Protein AF-A0A522BTX4-F1 (afdb_monomer_lite)

Foldseek 3Di:
DDDDDPPQADPDPVRVVVNVPDDDPVVVVVVVVDDDDDDDDDDPPQQQDPRNVVVCVVVVHDDDGVGTQVQVVVVVVVVDDPDPDRDDDDQDWDWDDDPVDIDIDPSVVVPDDPVNVVVVVVD

Radius of gyration: 19.74 Å; chains: 1; bounding box: 41×47×47 Å

Structure (mmCIF, N/CA/C/O backbone):
data_AF-A0A522BTX4-F1
#
_entry.id   AF-A0A522BTX4-F1
#
loop_
_atom_site.group_PDB
_atom_site.id
_atom_site.type_symbol
_atom_site.label_atom_id
_atom_site.label_alt_id
_atom_site.label_comp_id
_atom_site.label_asym_id
_atom_site.label_entity_id
_atom_site.label_seq_id
_atom_site.pdbx_PDB_ins_code
_atom_site.Cartn_x
_atom_site.Cartn_y
_atom_site.Cartn_z
_atom_site.occupancy
_atom_site.B_iso_or_equiv
_atom_site.auth_seq_id
_atom_site.auth_comp_id
_atom_site.auth_asym_id
_atom_site.auth_atom_id
_atom_site.pdbx_PDB_model_num
ATOM 1 N N . MET A 1 1 ? 9.004 -19.746 -5.142 1.00 65.62 1 MET A N 1
ATOM 2 C CA . MET A 1 1 ? 9.554 -18.541 -4.482 1.00 65.62 1 MET A CA 1
ATOM 3 C C . MET A 1 1 ? 9.086 -17.334 -5.279 1.00 65.62 1 MET A C 1
ATOM 5 O O . MET A 1 1 ? 9.338 -17.309 -6.475 1.00 65.62 1 MET A O 1
ATOM 9 N N . HIS A 1 2 ? 8.380 -16.392 -4.650 1.00 77.88 2 HIS A N 1
ATOM 10 C CA . HIS A 1 2 ? 7.959 -15.130 -5.269 1.00 77.88 2 HIS A CA 1
ATOM 11 C C . HIS A 1 2 ? 8.737 -13.991 -4.597 1.00 77.88 2 HIS A C 1
ATOM 13 O O . HIS A 1 2 ? 8.751 -13.923 -3.371 1.00 77.88 2 HIS A O 1
ATOM 19 N N . LEU A 1 3 ? 9.415 -13.146 -5.380 1.00 85.19 3 LEU A N 1
ATOM 20 C CA . LEU A 1 3 ? 10.041 -11.915 -4.892 1.00 85.19 3 LEU A CA 1
ATOM 21 C C . LEU A 1 3 ? 9.144 -10.746 -5.277 1.00 85.19 3 LEU A C 1
ATOM 23 O O . LEU A 1 3 ? 8.776 -10.606 -6.442 1.00 85.19 3 LEU A O 1
ATOM 27 N N . LEU A 1 4 ? 8.822 -9.911 -4.300 1.00 89.69 4 LEU A N 1
ATOM 28 C CA . LEU A 1 4 ? 7.989 -8.741 -4.484 1.00 89.69 4 LEU A CA 1
ATOM 29 C C . LEU A 1 4 ? 8.651 -7.564 -3.769 1.00 89.69 4 LEU A C 1
ATOM 31 O O . LEU A 1 4 ? 9.033 -7.687 -2.608 1.00 89.69 4 LEU A O 1
ATOM 35 N N . ILE A 1 5 ? 8.822 -6.451 -4.482 1.00 89.00 5 ILE A N 1
ATOM 36 C CA . ILE A 1 5 ? 9.461 -5.236 -3.966 1.00 89.00 5 ILE A CA 1
ATOM 37 C C . ILE A 1 5 ? 8.424 -4.107 -4.049 1.00 89.00 5 ILE A C 1
ATOM 39 O O . ILE A 1 5 ? 8.228 -3.539 -5.128 1.00 89.00 5 ILE A O 1
ATOM 43 N N . PRO A 1 6 ? 7.698 -3.814 -2.954 1.00 91.62 6 PRO A N 1
ATOM 44 C CA . PRO A 1 6 ? 6.741 -2.715 -2.920 1.00 91.62 6 PRO A CA 1
ATOM 45 C C . PRO A 1 6 ? 7.433 -1.376 -3.193 1.00 91.62 6 PRO A C 1
ATOM 47 O O . PRO A 1 6 ? 8.591 -1.188 -2.829 1.00 91.62 6 PRO A O 1
ATOM 50 N N . PHE A 1 7 ? 6.713 -0.442 -3.821 1.00 88.62 7 PHE A N 1
ATOM 51 C CA . PHE A 1 7 ? 7.161 0.946 -4.032 1.00 88.62 7 PHE A CA 1
ATOM 52 C C . PHE A 1 7 ? 8.495 1.099 -4.794 1.00 88.62 7 PHE A C 1
ATOM 54 O O . PHE A 1 7 ? 9.145 2.137 -4.718 1.00 88.62 7 PHE A O 1
ATOM 61 N N . ALA A 1 8 ? 8.897 0.085 -5.568 1.00 88.31 8 ALA A N 1
ATOM 62 C CA . ALA A 1 8 ? 10.165 0.070 -6.303 1.00 88.31 8 ALA A CA 1
ATOM 63 C C . ALA A 1 8 ? 10.164 0.903 -7.598 1.00 88.31 8 ALA A C 1
ATOM 65 O O . ALA A 1 8 ? 11.172 0.957 -8.297 1.00 88.31 8 ALA A O 1
ATOM 66 N N . SER A 1 9 ? 9.042 1.525 -7.955 1.00 83.19 9 SER A N 1
ATOM 67 C CA . SER A 1 9 ? 8.915 2.353 -9.152 1.00 83.19 9 SER A CA 1
ATOM 68 C C . SER A 1 9 ? 8.264 3.680 -8.811 1.00 83.19 9 SER A C 1
ATOM 70 O O . SER A 1 9 ? 7.310 3.715 -8.037 1.00 83.19 9 SER A O 1
ATOM 72 N N . SER A 1 10 ? 8.723 4.752 -9.450 1.00 83.44 10 SER A N 1
ATOM 73 C CA . SER A 1 10 ? 8.103 6.070 -9.358 1.00 83.44 10 SER A CA 1
ATOM 74 C C . SER A 1 10 ? 7.755 6.582 -10.759 1.00 83.44 10 SER A C 1
ATOM 76 O O . SER A 1 10 ? 8.587 6.469 -11.667 1.00 83.44 10 SER A O 1
ATOM 78 N N . PRO A 1 11 ? 6.557 7.162 -10.958 1.00 82.75 11 PRO A N 1
ATOM 79 C CA . PRO A 1 11 ? 6.176 7.766 -12.230 1.00 82.75 11 PRO A CA 1
ATOM 80 C C . PRO A 1 11 ? 6.839 9.134 -12.471 1.00 82.75 11 PRO A C 1
ATOM 82 O O . PRO A 1 11 ? 6.683 9.694 -13.556 1.00 82.75 11 PRO A O 1
ATOM 85 N N . THR A 1 12 ? 7.580 9.691 -11.506 1.00 90.06 12 THR A N 1
ATOM 86 C CA . THR A 1 12 ? 8.244 10.996 -11.657 1.00 90.06 12 THR A CA 1
ATOM 87 C C . THR A 1 12 ? 9.555 10.887 -12.439 1.00 90.06 12 THR A C 1
ATOM 89 O O . THR A 1 12 ? 10.242 9.865 -12.383 1.00 90.06 12 THR A O 1
ATOM 92 N N . ASP A 1 13 ? 9.948 11.956 -13.141 1.00 93.62 13 ASP A N 1
ATOM 93 C CA . ASP A 1 13 ? 11.245 12.015 -13.837 1.00 93.62 13 ASP A CA 1
ATOM 94 C C . ASP A 1 13 ? 12.420 11.821 -12.877 1.00 93.62 13 ASP A C 1
ATOM 96 O O . ASP A 1 13 ? 13.326 11.037 -13.157 1.00 93.62 13 ASP A O 1
ATOM 100 N N . ALA A 1 14 ? 12.372 12.474 -11.712 1.00 93.12 14 ALA A N 1
ATOM 101 C CA . ALA A 1 14 ? 13.379 12.312 -10.668 1.00 93.12 14 ALA A CA 1
ATOM 102 C C . ALA A 1 14 ? 13.482 10.852 -10.197 1.00 93.12 14 ALA A C 1
ATOM 104 O O . ALA A 1 14 ? 14.583 10.335 -10.024 1.00 93.12 14 ALA A O 1
ATOM 105 N N . GLY A 1 15 ? 12.345 10.165 -10.047 1.00 91.69 15 GLY A N 1
ATOM 106 C CA . GLY A 1 15 ? 12.302 8.756 -9.671 1.00 91.69 15 GLY A CA 1
ATOM 107 C C . GLY A 1 15 ? 12.879 7.829 -10.742 1.00 91.69 15 GLY A C 1
ATOM 108 O O . GLY A 1 15 ? 13.689 6.960 -10.426 1.00 91.69 15 GLY A O 1
ATOM 109 N N . ARG A 1 16 ? 12.529 8.043 -12.017 1.00 90.56 16 ARG A N 1
ATOM 110 C CA . ARG A 1 16 ? 13.116 7.298 -13.145 1.00 90.56 16 ARG A CA 1
ATOM 111 C C . ARG A 1 16 ? 14.620 7.517 -13.263 1.00 90.56 16 ARG A C 1
ATOM 113 O O . ARG A 1 16 ? 15.356 6.563 -13.500 1.00 90.56 16 ARG A O 1
ATOM 120 N N . HIS A 1 17 ? 15.073 8.756 -13.091 1.00 93.50 17 HIS A N 1
ATOM 121 C CA . HIS A 1 17 ? 16.494 9.080 -13.107 1.00 93.50 17 HIS A CA 1
ATOM 122 C C . HIS A 1 17 ? 17.230 8.384 -11.959 1.00 93.50 17 HIS A C 1
ATOM 124 O O . HIS A 1 17 ? 18.220 7.703 -12.206 1.00 93.50 17 HIS A O 1
ATOM 130 N N . ALA A 1 18 ? 16.705 8.479 -10.733 1.00 92.31 18 ALA A N 1
ATOM 131 C CA . ALA A 1 18 ? 17.277 7.810 -9.569 1.00 92.31 18 ALA A CA 1
ATOM 132 C C . ALA A 1 18 ? 17.384 6.291 -9.776 1.00 92.31 18 ALA A C 1
ATOM 134 O O . ALA A 1 18 ? 18.433 5.722 -9.492 1.00 92.31 18 ALA A O 1
ATOM 135 N N . LEU A 1 19 ? 16.352 5.648 -10.341 1.00 89.44 19 LEU A N 1
ATOM 136 C CA . LEU A 1 19 ? 16.379 4.219 -10.683 1.00 89.44 19 LEU A CA 1
ATOM 137 C C . LEU A 1 19 ? 17.514 3.860 -11.649 1.00 89.44 19 LEU A C 1
ATOM 139 O O . LEU A 1 19 ? 18.160 2.833 -11.466 1.00 89.44 19 LEU A O 1
ATOM 143 N N . GLY A 1 20 ? 17.777 4.705 -12.649 1.00 89.12 20 GLY A N 1
ATOM 144 C CA . GLY A 1 20 ? 18.859 4.494 -13.615 1.00 89.12 20 GLY A CA 1
ATOM 145 C C . GLY A 1 20 ? 20.271 4.620 -13.031 1.00 89.12 20 GLY A C 1
ATOM 146 O O . GLY A 1 20 ? 21.221 4.170 -13.664 1.00 89.12 20 GLY A O 1
ATOM 147 N N . LEU A 1 21 ? 20.415 5.214 -11.841 1.00 94.38 21 LEU A N 1
ATOM 148 C CA . LEU A 1 21 ? 21.697 5.370 -11.146 1.00 94.38 21 LEU A CA 1
ATOM 149 C C . LEU A 1 21 ? 21.988 4.247 -10.139 1.00 94.38 21 LEU A C 1
ATOM 151 O O . LEU A 1 21 ? 23.093 4.194 -9.599 1.00 94.38 21 LEU A O 1
ATOM 155 N N . LEU A 1 22 ? 21.019 3.373 -9.846 1.00 92.44 22 LEU A N 1
ATOM 156 C CA . LEU A 1 22 ? 21.198 2.298 -8.871 1.00 92.44 22 LEU A CA 1
ATOM 157 C C . LEU A 1 22 ? 22.077 1.176 -9.439 1.00 92.44 22 LEU A C 1
ATOM 159 O O . LEU A 1 22 ? 21.766 0.596 -10.480 1.00 92.44 22 LEU A O 1
ATOM 163 N N . ASP A 1 23 ? 23.129 0.805 -8.708 1.00 95.44 23 ASP A N 1
ATOM 164 C CA . ASP A 1 23 ? 23.932 -0.381 -9.016 1.00 95.44 23 ASP A CA 1
ATOM 165 C C . ASP A 1 23 ? 23.273 -1.639 -8.425 1.00 95.44 23 ASP A C 1
ATOM 167 O O . ASP A 1 23 ? 23.361 -1.914 -7.226 1.00 95.44 23 ASP A O 1
ATOM 171 N N . LEU A 1 24 ? 22.553 -2.389 -9.266 1.00 93.31 24 LEU A N 1
ATOM 172 C CA . LEU A 1 24 ? 21.780 -3.575 -8.871 1.00 93.31 24 LEU A CA 1
ATOM 173 C C . LEU A 1 24 ? 22.223 -4.829 -9.651 1.00 93.31 24 LEU A C 1
ATOM 175 O O . LEU A 1 24 ? 21.410 -5.441 -10.355 1.00 93.31 24 LEU A O 1
ATOM 179 N N . PRO A 1 25 ? 23.492 -5.266 -9.527 1.00 95.88 25 PRO A N 1
ATOM 180 C CA . PRO A 1 25 ? 24.070 -6.296 -10.393 1.00 95.88 25 PRO A CA 1
ATOM 181 C C . PRO A 1 25 ? 23.367 -7.651 -10.246 1.00 95.88 25 PRO A C 1
ATOM 183 O O . PRO A 1 25 ? 23.126 -8.346 -11.233 1.00 95.88 25 PRO A O 1
ATOM 186 N N . ASN A 1 26 ? 22.953 -8.004 -9.025 1.00 94.88 26 ASN A N 1
ATOM 187 C CA . ASN A 1 26 ? 22.219 -9.244 -8.759 1.00 94.88 26 ASN A CA 1
ATOM 188 C C . ASN A 1 26 ? 20.805 -9.221 -9.354 1.00 94.88 26 ASN A C 1
ATOM 190 O O . ASN A 1 26 ? 20.337 -10.237 -9.867 1.00 94.88 26 ASN A O 1
ATOM 194 N N . LEU A 1 27 ? 20.127 -8.067 -9.314 1.00 91.56 27 LEU A N 1
ATOM 195 C CA . LEU A 1 27 ? 18.799 -7.920 -9.907 1.00 91.56 27 LEU A CA 1
ATOM 196 C C . LEU A 1 27 ? 18.888 -7.968 -11.434 1.00 91.56 27 LEU A C 1
ATOM 198 O O . LEU A 1 27 ? 18.102 -8.673 -12.057 1.00 91.56 27 LEU A O 1
ATOM 202 N N . ALA A 1 28 ? 19.872 -7.292 -12.032 1.00 92.94 28 ALA A N 1
ATOM 203 C CA . ALA A 1 28 ? 20.114 -7.339 -13.472 1.00 92.94 28 ALA A CA 1
ATOM 204 C C . ALA A 1 28 ? 20.409 -8.771 -13.955 1.00 92.94 28 ALA A C 1
ATOM 206 O O . ALA A 1 28 ? 19.790 -9.240 -14.911 1.00 92.94 28 ALA A O 1
ATOM 207 N N . ALA A 1 29 ? 21.289 -9.496 -13.255 1.00 95.88 29 ALA A N 1
ATOM 208 C CA . ALA A 1 29 ? 21.605 -10.890 -13.568 1.00 95.88 29 ALA A CA 1
ATOM 209 C C . ALA A 1 29 ? 20.385 -11.816 -13.440 1.00 95.88 29 ALA A C 1
ATOM 211 O O . ALA A 1 29 ? 20.213 -12.731 -14.249 1.00 95.88 29 ALA A O 1
ATOM 212 N N . LEU A 1 30 ? 19.525 -11.580 -12.444 1.00 93.19 30 LEU A N 1
ATOM 213 C CA . LEU A 1 30 ? 18.276 -12.318 -12.283 1.00 93.19 30 LEU A CA 1
ATOM 214 C C . LEU A 1 30 ? 17.294 -12.005 -13.420 1.00 93.19 30 LEU A C 1
ATOM 216 O O . LEU A 1 30 ? 16.805 -12.931 -14.062 1.00 93.19 30 LEU A O 1
ATOM 220 N N . LEU A 1 31 ? 17.034 -10.725 -13.699 1.00 91.25 31 LEU A N 1
ATOM 221 C CA . LEU A 1 31 ? 16.092 -10.289 -14.735 1.00 91.25 31 LEU A CA 1
ATOM 222 C C . LEU A 1 31 ? 16.498 -10.775 -16.131 1.00 91.25 31 LEU A C 1
ATOM 224 O O . LEU A 1 31 ? 15.628 -11.166 -16.900 1.00 91.25 31 LEU A O 1
ATOM 228 N N . ALA A 1 32 ? 17.799 -10.856 -16.431 1.00 95.81 32 ALA A N 1
ATOM 229 C CA . ALA A 1 32 ? 18.305 -11.409 -17.691 1.00 95.81 32 ALA A CA 1
ATOM 230 C C . ALA A 1 32 ? 17.935 -12.891 -17.921 1.00 95.81 32 ALA A C 1
ATOM 232 O O . ALA A 1 32 ? 18.029 -13.386 -19.043 1.00 95.81 32 ALA A O 1
ATOM 233 N N . ARG A 1 33 ? 17.530 -13.614 -16.868 1.00 95.88 33 ARG A N 1
ATOM 234 C CA . ARG A 1 33 ? 17.137 -15.033 -16.917 1.00 95.88 33 ARG A CA 1
ATOM 235 C C . ARG A 1 33 ? 15.627 -15.243 -16.851 1.00 95.88 33 ARG A C 1
ATOM 237 O O . ARG A 1 33 ? 15.177 -16.380 -16.971 1.00 95.88 33 ARG A O 1
ATOM 244 N N . LEU A 1 34 ? 14.859 -14.188 -16.592 1.00 93.94 34 LEU A N 1
ATOM 245 C CA . LEU A 1 34 ? 13.415 -14.259 -16.422 1.00 93.94 34 LEU A CA 1
ATOM 246 C C . LEU A 1 34 ? 12.714 -13.765 -17.685 1.00 93.94 34 LEU A C 1
ATOM 248 O O . LEU A 1 34 ? 13.159 -12.832 -18.346 1.00 93.94 34 LEU A O 1
ATOM 252 N N . THR A 1 35 ? 11.580 -14.378 -18.002 1.00 93.88 35 THR A N 1
ATOM 253 C CA . THR A 1 35 ? 10.687 -13.902 -19.060 1.00 93.88 35 THR A CA 1
ATOM 254 C C . THR A 1 35 ? 9.467 -13.259 -18.406 1.00 93.88 35 THR A C 1
ATOM 256 O O . THR A 1 35 ? 8.845 -13.903 -17.555 1.00 93.88 35 THR A O 1
ATOM 259 N N . PRO A 1 36 ? 9.109 -12.011 -18.762 1.00 91.62 36 PRO A N 1
ATOM 260 C CA . PRO A 1 36 ? 7.860 -11.410 -18.315 1.00 91.62 36 PRO A CA 1
ATOM 261 C C . PRO A 1 36 ? 6.674 -12.292 -18.715 1.00 91.62 36 PRO A C 1
ATOM 263 O O . PRO A 1 36 ? 6.608 -12.765 -19.847 1.00 91.62 36 PRO A O 1
ATOM 266 N N . THR A 1 37 ? 5.750 -12.527 -17.787 1.00 91.31 37 THR A N 1
ATOM 267 C CA . THR A 1 37 ? 4.577 -13.381 -18.021 1.00 91.31 37 THR A CA 1
ATOM 268 C C . THR A 1 37 ? 3.302 -12.553 -18.006 1.00 91.31 37 THR A C 1
ATOM 270 O O . THR A 1 37 ? 2.753 -12.234 -19.054 1.00 91.31 37 THR A O 1
ATOM 273 N N . VAL A 1 38 ? 2.847 -12.170 -16.816 1.00 87.81 38 VAL A N 1
ATOM 274 C CA . VAL A 1 38 ? 1.641 -11.370 -16.611 1.00 87.81 38 VAL A CA 1
ATOM 275 C C . VAL A 1 38 ? 2.044 -9.972 -16.174 1.00 87.81 38 VAL A C 1
ATOM 277 O O . VAL A 1 38 ? 2.879 -9.807 -15.283 1.00 87.81 38 VAL A O 1
ATOM 280 N N . ARG A 1 39 ? 1.428 -8.964 -16.792 1.00 89.50 39 ARG A N 1
ATOM 281 C CA . ARG A 1 39 ? 1.519 -7.574 -16.352 1.00 89.50 39 ARG A CA 1
ATOM 282 C C . ARG A 1 39 ? 0.309 -7.246 -15.484 1.00 89.50 39 ARG A C 1
ATOM 284 O O . ARG A 1 39 ? -0.815 -7.580 -15.844 1.00 89.50 39 ARG A O 1
ATOM 291 N N . ASP A 1 40 ? 0.558 -6.611 -14.346 1.00 88.88 40 ASP A N 1
ATOM 292 C CA . ASP A 1 40 ? -0.483 -6.086 -13.464 1.00 88.88 40 ASP A CA 1
ATOM 293 C C . ASP A 1 40 ? -0.618 -4.581 -13.706 1.00 88.88 40 ASP A C 1
ATOM 295 O O . ASP A 1 40 ? 0.321 -3.825 -13.455 1.00 88.88 40 ASP A O 1
ATOM 299 N N . GLU A 1 41 ? -1.769 -4.160 -14.217 1.00 88.94 41 GLU A N 1
ATOM 300 C CA . GLU A 1 41 ? -2.109 -2.761 -14.468 1.00 88.94 41 GLU A CA 1
ATOM 301 C C . GLU A 1 41 ? -3.412 -2.433 -13.740 1.00 88.94 41 GLU A C 1
ATOM 303 O O . GLU A 1 41 ? -4.321 -3.260 -13.665 1.00 88.94 41 GLU A O 1
ATOM 308 N N . ALA A 1 42 ? -3.490 -1.229 -13.187 1.00 88.94 42 ALA A N 1
ATOM 309 C CA . ALA A 1 42 ? -4.702 -0.684 -12.600 1.00 88.94 42 ALA A CA 1
ATOM 310 C C . ALA A 1 42 ? -4.683 0.837 -12.728 1.00 88.94 42 ALA A C 1
ATOM 312 O O . ALA A 1 42 ? -3.637 1.431 -13.005 1.00 88.94 42 ALA A O 1
ATOM 313 N N . ASP A 1 43 ? -5.849 1.429 -12.513 1.00 89.00 43 ASP A N 1
ATOM 314 C CA . ASP A 1 43 ? -6.017 2.869 -12.416 1.00 89.00 43 ASP A CA 1
ATOM 315 C C . ASP A 1 43 ? -5.238 3.454 -11.221 1.00 89.00 43 ASP A C 1
ATOM 317 O O . ASP A 1 43 ? -4.989 2.761 -10.229 1.00 89.00 43 ASP A O 1
ATOM 321 N N . GLU A 1 44 ? -4.845 4.726 -11.314 1.00 84.38 44 GLU A N 1
ATOM 322 C CA . GLU A 1 44 ? -4.080 5.409 -10.263 1.00 84.38 44 GLU A CA 1
ATOM 323 C C . GLU A 1 44 ? -4.858 5.580 -8.951 1.00 84.38 44 GLU A C 1
ATOM 325 O O . GLU A 1 44 ? -4.244 5.691 -7.891 1.00 84.38 44 GLU A O 1
ATOM 330 N N . TYR A 1 45 ? -6.192 5.547 -9.010 1.00 90.12 45 TYR A N 1
ATOM 331 C CA . TYR A 1 45 ? -7.083 5.619 -7.854 1.00 90.12 45 TYR A CA 1
ATOM 332 C C . TYR A 1 45 ? -7.462 4.243 -7.294 1.00 90.12 45 TYR A C 1
ATOM 334 O O . TYR A 1 45 ? -8.286 4.167 -6.382 1.00 90.12 45 TYR A O 1
ATOM 342 N N . SER A 1 46 ? -6.870 3.159 -7.813 1.00 93.25 46 SER A N 1
ATOM 343 C CA . SER A 1 46 ? -7.056 1.815 -7.261 1.00 93.25 46 SER A CA 1
ATOM 344 C C . SER A 1 46 ? -6.633 1.784 -5.791 1.00 93.25 46 SER A C 1
ATOM 346 O O . SER A 1 46 ? -5.506 2.139 -5.440 1.00 93.25 46 SER A O 1
ATOM 348 N N . LEU A 1 47 ? -7.546 1.338 -4.933 1.00 94.06 47 LEU A N 1
ATOM 349 C CA . LEU A 1 47 ? -7.357 1.261 -3.487 1.00 94.06 47 LEU A CA 1
ATOM 350 C C . LEU A 1 47 ? -6.392 0.144 -3.077 1.00 94.06 47 LEU A C 1
ATOM 352 O O . LEU A 1 47 ? -5.731 0.250 -2.048 1.00 94.06 47 LEU A O 1
ATOM 356 N N . SER A 1 48 ? -6.300 -0.920 -3.872 1.00 94.00 48 SER A N 1
ATOM 357 C CA . SER A 1 48 ? -5.367 -2.023 -3.664 1.00 94.00 48 SER A CA 1
ATOM 358 C C . SER A 1 48 ? -4.116 -1.833 -4.524 1.00 94.00 48 SER A C 1
ATOM 360 O O . SER A 1 48 ? -4.169 -2.093 -5.730 1.00 94.00 48 SER A O 1
ATOM 362 N N . PRO A 1 49 ? -2.960 -1.442 -3.955 1.00 91.88 49 PRO A N 1
ATOM 363 C CA . PRO A 1 49 ? -1.731 -1.254 -4.714 1.00 91.88 49 PRO A CA 1
ATOM 364 C C . PRO A 1 49 ? -1.243 -2.557 -5.381 1.00 91.88 49 PRO A C 1
ATOM 366 O O . PRO A 1 49 ? -1.596 -3.660 -4.956 1.00 91.88 49 PRO A O 1
ATOM 369 N N . PRO A 1 50 ? -0.366 -2.475 -6.405 1.00 91.88 50 PRO A N 1
ATOM 370 C CA . PRO A 1 50 ? 0.061 -3.645 -7.181 1.00 91.88 50 PRO A CA 1
ATOM 371 C C . PRO A 1 50 ? 0.632 -4.791 -6.338 1.00 91.88 50 PRO A C 1
ATOM 373 O O . PRO A 1 50 ? 0.423 -5.964 -6.640 1.00 91.88 50 PRO A O 1
ATOM 376 N N . HIS A 1 51 ? 1.340 -4.462 -5.255 1.00 92.25 51 HIS A N 1
ATOM 377 C CA . HIS A 1 51 ? 1.921 -5.477 -4.389 1.00 92.25 51 HIS A CA 1
ATOM 378 C C . HIS A 1 51 ? 0.869 -6.252 -3.587 1.00 92.25 51 HIS A C 1
ATOM 380 O O . HIS A 1 51 ? 0.986 -7.468 -3.446 1.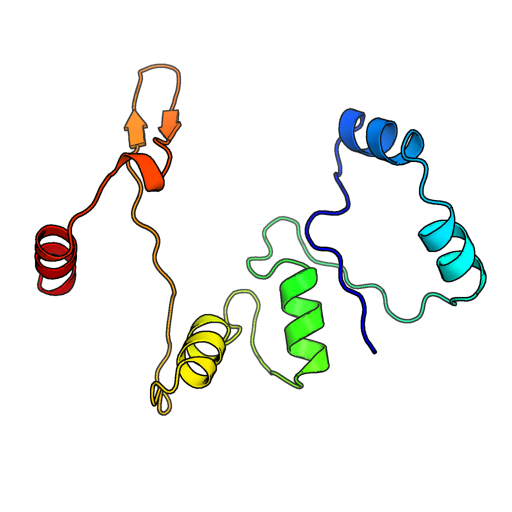00 92.25 51 HIS A O 1
ATOM 386 N N . GLU A 1 52 ? -0.182 -5.579 -3.125 1.00 93.81 52 GLU A N 1
ATOM 387 C CA . GLU A 1 52 ? -1.316 -6.213 -2.457 1.00 93.81 52 GLU A CA 1
ATOM 388 C C . GLU A 1 52 ? -2.086 -7.127 -3.415 1.00 93.81 52 GLU A C 1
ATOM 390 O O . GLU A 1 52 ? -2.352 -8.286 -3.096 1.00 93.81 52 GLU A O 1
ATOM 395 N N . ARG A 1 53 ? -2.361 -6.666 -4.642 1.00 93.81 53 ARG A N 1
ATOM 396 C CA . ARG A 1 53 ? -3.029 -7.497 -5.659 1.00 93.81 53 ARG A CA 1
ATOM 397 C C . ARG A 1 53 ? -2.212 -8.737 -6.018 1.00 93.81 53 ARG A C 1
ATOM 399 O O . ARG A 1 53 ? -2.769 -9.823 -6.171 1.00 93.81 53 ARG A O 1
ATOM 406 N N . ALA A 1 54 ? -0.892 -8.605 -6.143 1.00 92.81 54 ALA A N 1
ATOM 407 C CA . ALA A 1 54 ? -0.008 -9.738 -6.404 1.00 92.81 54 ALA A CA 1
ATOM 408 C C . ALA A 1 54 ? -0.018 -10.765 -5.257 1.00 92.81 54 ALA A C 1
ATOM 410 O O . ALA A 1 54 ? -0.085 -11.965 -5.529 1.00 92.81 54 ALA A O 1
ATOM 411 N N . ILE A 1 55 ? -0.015 -10.311 -3.997 1.00 93.12 55 ILE A N 1
ATOM 412 C CA . ILE A 1 55 ? -0.137 -11.188 -2.822 1.00 93.12 55 ILE A CA 1
ATOM 413 C C . ILE A 1 55 ? -1.496 -11.892 -2.815 1.00 93.12 55 ILE A C 1
ATOM 415 O O . ILE A 1 55 ? -1.539 -13.114 -2.698 1.00 93.12 55 ILE A O 1
ATOM 419 N N . ALA A 1 56 ? -2.591 -11.158 -3.021 1.00 94.19 56 ALA A N 1
ATOM 420 C CA . ALA A 1 56 ? -3.933 -11.731 -3.061 1.00 94.19 56 ALA A CA 1
ATOM 421 C C . ALA A 1 56 ? -4.060 -12.831 -4.126 1.00 94.19 56 ALA A C 1
ATOM 423 O O . ALA A 1 56 ? -4.550 -13.919 -3.829 1.00 94.19 56 ALA A O 1
ATOM 424 N N . ARG A 1 57 ? -3.534 -12.605 -5.340 1.00 92.19 57 ARG A N 1
ATOM 425 C CA . ARG A 1 57 ? -3.510 -13.633 -6.396 1.00 92.19 57 ARG A CA 1
ATOM 426 C C . ARG A 1 57 ? -2.677 -14.853 -5.998 1.00 92.19 57 ARG A C 1
ATOM 428 O O . ARG A 1 57 ? -3.110 -15.976 -6.234 1.00 92.19 57 ARG A O 1
ATOM 435 N N . ALA A 1 58 ? -1.506 -14.651 -5.391 1.00 92.06 58 ALA A N 1
ATOM 436 C CA . ALA A 1 58 ? -0.645 -15.749 -4.946 1.00 92.06 58 ALA A CA 1
ATOM 437 C C . ALA A 1 58 ? -1.284 -16.588 -3.823 1.00 92.06 58 ALA A C 1
ATOM 439 O O . ALA A 1 58 ? -1.032 -17.788 -3.739 1.00 92.06 58 ALA A O 1
ATOM 440 N N . LEU A 1 59 ? -2.120 -15.965 -2.989 1.00 92.44 59 LEU A N 1
ATOM 441 C CA . LEU A 1 59 ? -2.874 -16.616 -1.915 1.00 92.44 59 LEU A CA 1
ATOM 442 C C . LEU A 1 59 ? -4.239 -17.163 -2.365 1.00 92.44 59 LEU A C 1
ATOM 444 O O . LEU A 1 59 ? -4.939 -17.779 -1.566 1.00 92.44 59 LEU A O 1
ATOM 448 N N . GLY A 1 60 ? -4.620 -16.965 -3.631 1.00 93.75 60 GLY A N 1
ATOM 449 C CA . GLY A 1 60 ? -5.909 -17.412 -4.162 1.00 93.75 60 GLY A CA 1
ATOM 450 C C . GLY A 1 60 ? -7.107 -16.645 -3.599 1.00 93.75 60 GLY A C 1
ATOM 451 O O . GLY A 1 60 ? -8.219 -17.168 -3.594 1.00 93.75 60 GLY A O 1
ATOM 452 N N . TRP A 1 61 ? -6.896 -15.426 -3.102 1.00 93.69 61 TRP A N 1
ATOM 453 C CA . TRP A 1 61 ? -7.971 -14.593 -2.580 1.00 93.69 61 TRP A CA 1
ATOM 454 C C . TRP A 1 61 ? -8.822 -14.008 -3.697 1.00 93.69 61 TRP A C 1
ATOM 456 O O . TRP A 1 61 ? -8.332 -13.604 -4.753 1.00 93.69 61 TRP A O 1
ATOM 466 N N . SER A 1 62 ? -10.112 -13.907 -3.408 1.00 87.06 62 SER A N 1
ATOM 467 C CA . SER A 1 62 ? -11.095 -13.200 -4.214 1.00 87.06 62 SER A CA 1
ATOM 468 C C . SER A 1 62 ? -11.561 -11.955 -3.467 1.00 87.06 62 SER A C 1
ATOM 470 O O . SER A 1 62 ? -11.894 -12.034 -2.288 1.00 87.06 62 SER A O 1
ATOM 472 N N . GLY A 1 63 ? -11.621 -10.822 -4.156 1.00 87.31 63 GLY A N 1
ATOM 473 C CA . GLY A 1 63 ? -12.092 -9.556 -3.605 1.00 87.31 63 GLY A CA 1
ATOM 474 C C . GLY A 1 63 ? -12.007 -8.456 -4.655 1.00 87.31 63 GLY A C 1
ATOM 475 O O . GLY A 1 63 ? -11.222 -8.555 -5.600 1.00 87.31 63 GLY A O 1
ATOM 476 N N . GLY A 1 64 ? -12.853 -7.438 -4.513 1.00 89.94 64 GLY A N 1
ATOM 477 C CA . GLY A 1 64 ? -12.755 -6.218 -5.312 1.00 89.94 64 GLY A CA 1
ATOM 478 C C . GLY A 1 64 ? -11.591 -5.334 -4.862 1.00 89.94 64 GLY A C 1
ATOM 479 O O . GLY A 1 64 ? -10.966 -5.583 -3.830 1.00 89.94 64 GLY A O 1
ATOM 480 N N . ASP A 1 65 ? -11.328 -4.284 -5.634 1.00 93.50 65 ASP A N 1
ATOM 481 C CA . ASP A 1 65 ? -10.388 -3.227 -5.260 1.00 93.50 65 ASP A CA 1
ATOM 482 C C . ASP A 1 65 ? -10.753 -2.633 -3.888 1.00 93.50 65 ASP A C 1
ATOM 484 O O . ASP A 1 65 ? -11.911 -2.303 -3.640 1.00 93.50 65 ASP A O 1
ATOM 488 N N . GLY A 1 66 ? -9.786 -2.577 -2.971 1.00 91.88 66 GLY A N 1
ATOM 489 C CA . GLY A 1 66 ? -9.997 -2.139 -1.587 1.00 91.88 66 GLY A CA 1
ATOM 490 C C . GLY A 1 66 ? -10.725 -3.140 -0.679 1.00 91.88 66 GLY A C 1
ATOM 491 O O . GLY A 1 66 ? -10.911 -2.856 0.500 1.00 91.88 66 GLY A O 1
ATOM 492 N N . HIS A 1 67 ? -11.131 -4.312 -1.181 1.00 93.25 67 HIS A N 1
ATOM 493 C CA . HIS A 1 67 ? -11.896 -5.320 -0.427 1.00 93.25 67 HIS A CA 1
ATOM 494 C C . HIS A 1 67 ? -11.092 -6.606 -0.166 1.00 93.25 67 HIS A C 1
ATOM 496 O O . HIS A 1 67 ? -11.660 -7.686 0.005 1.00 93.25 67 HIS A O 1
ATOM 502 N N . LEU A 1 68 ? -9.761 -6.518 -0.179 1.00 94.12 68 LEU A N 1
ATOM 503 C CA . LEU A 1 68 ? -8.881 -7.650 0.104 1.00 94.12 68 LEU A CA 1
ATOM 504 C C . LEU A 1 68 ? -8.728 -7.845 1.625 1.00 94.12 68 LEU A C 1
ATOM 506 O O . LEU A 1 68 ? -8.559 -6.863 2.348 1.00 94.12 68 LEU A O 1
ATOM 510 N N . PRO A 1 69 ? -8.744 -9.091 2.138 1.00 93.94 69 PRO A N 1
ATOM 511 C CA . PRO A 1 69 ? -8.847 -9.376 3.572 1.00 93.94 69 PRO A CA 1
ATOM 512 C C . PRO A 1 69 ? -7.507 -9.258 4.324 1.00 93.94 69 PRO A C 1
ATOM 514 O O . PRO A 1 69 ? -7.209 -10.077 5.190 1.00 93.94 69 PRO A O 1
ATOM 517 N N . PHE A 1 70 ? -6.682 -8.252 4.016 1.00 93.88 70 PHE A N 1
ATOM 518 C CA . PHE A 1 70 ? -5.344 -8.108 4.605 1.00 93.88 70 PHE A CA 1
ATOM 519 C C . PH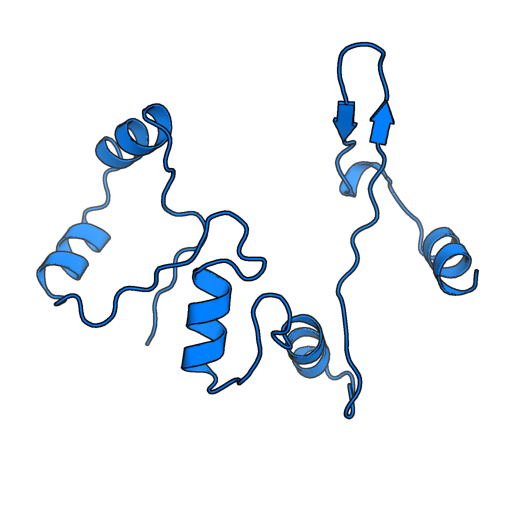E A 1 70 ? -5.372 -8.007 6.128 1.00 93.88 70 PHE A C 1
ATOM 521 O O . PHE A 1 70 ? -4.659 -8.754 6.789 1.00 93.88 70 PHE A O 1
ATOM 528 N N . ALA A 1 71 ? -6.229 -7.151 6.686 1.00 94.50 71 ALA A N 1
ATOM 529 C CA . ALA A 1 71 ? -6.303 -6.968 8.135 1.00 94.50 71 ALA A CA 1
ATOM 530 C C . ALA A 1 71 ? -6.748 -8.251 8.859 1.00 94.50 71 ALA A C 1
ATOM 532 O O . ALA A 1 71 ? -6.179 -8.610 9.886 1.00 94.50 71 ALA A O 1
ATOM 533 N N . ALA A 1 72 ? -7.725 -8.977 8.304 1.00 94.44 72 ALA A N 1
ATOM 534 C CA . ALA A 1 72 ? -8.151 -10.258 8.866 1.00 94.44 72 ALA A CA 1
ATOM 535 C C . ALA A 1 72 ? -7.018 -11.296 8.790 1.00 94.44 72 ALA A C 1
ATOM 537 O O . ALA A 1 72 ? -6.740 -11.993 9.761 1.00 94.44 72 ALA A O 1
ATOM 538 N N . TRP A 1 73 ? -6.318 -11.363 7.657 1.00 93.69 73 TRP A N 1
ATOM 539 C CA . TRP A 1 73 ? -5.199 -12.281 7.477 1.00 93.69 73 TRP A CA 1
ATOM 540 C C . TRP A 1 73 ? -4.023 -11.993 8.420 1.00 93.69 73 TRP A C 1
ATOM 542 O O . TRP A 1 73 ? -3.426 -12.929 8.950 1.00 93.69 73 TRP A O 1
ATOM 552 N N . GLU A 1 74 ? -3.691 -10.723 8.660 1.00 94.25 74 GLU A N 1
ATOM 553 C CA . GLU A 1 74 ? -2.667 -10.325 9.634 1.00 94.25 74 GLU A CA 1
ATOM 554 C C . GLU A 1 74 ? -3.052 -10.767 11.054 1.00 94.25 74 GLU A C 1
ATOM 556 O O . GLU A 1 74 ? -2.270 -11.454 11.711 1.00 94.25 74 GLU A O 1
ATOM 561 N N . LEU A 1 75 ? -4.287 -10.492 11.485 1.00 95.00 75 LEU A N 1
ATOM 562 C CA . LEU A 1 75 ? -4.795 -10.883 12.806 1.00 95.00 75 LEU A CA 1
ATOM 563 C C . LEU A 1 75 ? -4.826 -12.404 13.017 1.00 95.00 75 LEU A C 1
ATOM 565 O O . LEU A 1 75 ? -4.429 -12.895 14.075 1.00 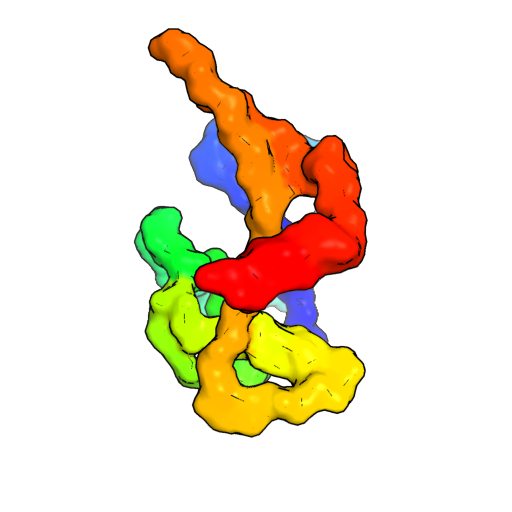95.00 75 LEU A O 1
ATOM 569 N N . GLN A 1 76 ? -5.223 -13.174 12.001 1.00 94.56 76 GLN A N 1
ATOM 570 C CA . GLN A 1 76 ? -5.190 -14.641 12.060 1.00 94.56 76 GLN A CA 1
ATOM 571 C C . GLN A 1 76 ? -3.773 -15.176 12.306 1.00 94.56 76 GLN A C 1
ATOM 573 O O . GLN A 1 76 ? -3.593 -16.167 13.015 1.00 94.56 76 GLN A O 1
ATOM 578 N N . ARG A 1 77 ? -2.745 -14.520 11.753 1.00 93.38 77 ARG A N 1
ATOM 579 C CA . ARG A 1 77 ? -1.336 -14.894 11.973 1.00 93.38 77 ARG A CA 1
ATOM 580 C C . ARG A 1 77 ? -0.846 -14.558 13.379 1.00 93.38 77 ARG A C 1
ATOM 582 O O . ARG A 1 77 ? 0.104 -15.185 13.841 1.00 93.38 77 ARG A O 1
ATOM 589 N N . GLU A 1 78 ? -1.498 -13.614 14.045 1.00 95.25 78 GLU A N 1
ATOM 590 C CA . GLU A 1 78 ? -1.284 -13.277 15.455 1.00 95.25 78 GLU A CA 1
ATOM 591 C C . GLU A 1 78 ? -2.100 -14.173 16.407 1.00 95.25 78 GLU A C 1
ATOM 593 O O . GLU A 1 78 ? -1.958 -14.078 17.624 1.00 95.25 78 GLU A O 1
ATOM 598 N N . GLY A 1 79 ? -2.910 -15.094 15.867 1.00 95.75 79 GLY A N 1
ATOM 599 C CA . GLY A 1 79 ? -3.707 -16.050 16.638 1.00 95.75 79 GLY A CA 1
ATOM 600 C C . GLY A 1 79 ? -5.092 -15.539 17.043 1.00 95.75 79 GLY A C 1
ATOM 601 O O . GLY A 1 79 ? -5.743 -16.164 17.879 1.00 95.75 79 GLY A O 1
ATOM 602 N N . VAL A 1 80 ? -5.551 -14.427 16.467 1.00 95.12 80 VAL A N 1
ATOM 603 C CA . VAL A 1 80 ? -6.900 -13.894 16.692 1.00 95.12 80 VAL A CA 1
ATOM 604 C C . VAL A 1 80 ? -7.896 -14.614 15.780 1.00 95.12 80 VAL A C 1
ATOM 606 O O . VAL A 1 80 ? -7.697 -14.684 14.566 1.00 95.12 80 VAL A O 1
ATOM 609 N N . ASP A 1 81 ? -8.988 -15.129 16.353 1.00 94.31 81 ASP A N 1
ATOM 610 C CA . ASP A 1 81 ? -10.108 -15.664 15.574 1.00 94.31 81 ASP A CA 1
ATOM 611 C C . ASP A 1 81 ? -10.929 -14.511 14.985 1.00 94.31 81 ASP A C 1
ATOM 613 O O . ASP A 1 81 ? -11.616 -13.775 15.695 1.00 94.31 81 ASP A O 1
ATOM 617 N N . THR A 1 82 ? -10.823 -14.334 13.671 1.00 94.00 82 THR A N 1
ATOM 618 C CA . THR A 1 82 ? -11.525 -13.277 12.939 1.00 94.00 82 THR A CA 1
ATOM 619 C C . THR A 1 82 ? -12.952 -13.653 12.557 1.00 94.00 82 THR A C 1
ATOM 621 O O . THR A 1 82 ? -13.691 -12.765 12.123 1.00 94.00 82 THR A O 1
ATOM 624 N N . ALA A 1 83 ? -13.322 -14.937 12.673 1.00 92.06 83 ALA A N 1
ATOM 625 C CA . ALA A 1 83 ? -14.547 -15.509 12.119 1.00 92.06 83 ALA A CA 1
ATOM 626 C C . ALA A 1 83 ? -14.803 -15.028 10.669 1.00 92.06 83 ALA A C 1
ATOM 628 O O . ALA A 1 83 ? -13.858 -14.849 9.895 1.00 92.06 83 ALA A O 1
ATOM 629 N N . ASP A 1 84 ? -16.070 -14.777 10.327 1.00 87.88 84 ASP A N 1
ATOM 630 C CA . ASP A 1 84 ? -16.516 -14.263 9.023 1.00 87.88 84 ASP A CA 1
ATOM 631 C C . ASP A 1 84 ? -16.686 -12.727 9.012 1.00 87.88 84 ASP A C 1
ATOM 633 O O . ASP A 1 84 ? -17.464 -12.177 8.228 1.00 87.88 84 ASP A O 1
ATOM 637 N N . LEU A 1 85 ? -16.008 -12.009 9.915 1.00 90.50 85 LEU A N 1
ATOM 638 C CA . LEU A 1 85 ? -16.131 -10.555 10.033 1.00 90.50 85 LEU A CA 1
ATOM 639 C C . LEU A 1 85 ? -15.184 -9.813 9.081 1.00 90.50 85 LEU A C 1
ATOM 641 O O . LEU A 1 85 ? -14.084 -10.268 8.768 1.00 90.50 85 LEU A O 1
ATOM 645 N N . ALA A 1 86 ? -15.599 -8.614 8.668 1.00 87.75 86 ALA A N 1
ATOM 646 C CA . ALA A 1 86 ? -14.724 -7.677 7.978 1.00 87.75 86 ALA A CA 1
ATOM 647 C C . ALA A 1 86 ? -13.831 -6.954 8.994 1.00 87.75 86 ALA A C 1
ATOM 649 O O . ALA A 1 86 ? -14.323 -6.348 9.945 1.00 87.75 86 ALA A O 1
ATOM 650 N N . TRP A 1 87 ? -12.521 -6.991 8.759 1.00 92.50 87 TRP A N 1
ATOM 651 C CA . TRP A 1 87 ? -11.525 -6.317 9.587 1.00 92.50 87 TRP A CA 1
ATOM 652 C C . TRP A 1 87 ? -10.851 -5.197 8.802 1.00 92.50 87 TRP A C 1
ATOM 654 O O . TRP A 1 87 ? -10.607 -5.324 7.603 1.00 92.50 87 TRP A O 1
ATOM 664 N N . GLY A 1 88 ? -10.521 -4.112 9.498 1.00 89.81 88 GLY A N 1
ATOM 665 C CA . GLY A 1 88 ? -9.775 -2.984 8.956 1.00 89.81 88 GLY A CA 1
ATOM 666 C C . GLY A 1 88 ? -8.697 -2.544 9.936 1.00 89.81 88 GLY A C 1
ATOM 667 O O . GLY A 1 88 ? -8.903 -2.579 11.148 1.00 89.81 88 GLY A O 1
ATOM 668 N N . ARG A 1 89 ? -7.543 -2.128 9.411 1.00 88.12 89 ARG A N 1
ATOM 669 C CA . ARG A 1 89 ? -6.464 -1.548 10.215 1.00 88.12 89 ARG A CA 1
ATOM 670 C C . ARG A 1 89 ? -6.594 -0.031 10.203 1.00 88.12 89 ARG A C 1
ATOM 672 O O . ARG A 1 89 ? -6.591 0.577 9.136 1.00 88.12 89 ARG A O 1
ATOM 679 N N . LEU A 1 90 ? -6.689 0.572 11.383 1.00 86.25 90 LEU A N 1
ATOM 680 C CA . LEU A 1 90 ? -6.768 2.021 11.545 1.00 86.25 90 LEU A CA 1
ATOM 681 C C . LEU A 1 90 ? -5.460 2.554 12.133 1.00 86.25 90 LEU A C 1
ATOM 683 O O . LEU A 1 90 ? -4.871 1.950 13.025 1.00 86.25 90 LEU A O 1
ATOM 687 N N . THR A 1 91 ? -5.000 3.699 11.635 1.00 86.12 91 THR A N 1
ATOM 688 C CA . THR A 1 91 ? -3.856 4.430 12.194 1.00 86.12 91 THR A CA 1
ATOM 689 C C . THR A 1 91 ? -4.292 5.869 12.454 1.00 86.12 91 THR A C 1
ATOM 691 O O . THR A 1 91 ? -4.435 6.633 11.497 1.00 86.12 91 THR A O 1
ATOM 694 N N . PRO A 1 92 ? -4.548 6.245 13.721 1.00 85.50 92 PRO A N 1
ATOM 695 C CA . PRO A 1 92 ? -4.881 7.617 14.076 1.00 85.50 92 PRO A CA 1
ATOM 696 C C . PRO A 1 92 ? -3.750 8.572 13.703 1.00 85.50 92 PRO A C 1
ATOM 698 O O . PRO A 1 92 ? -2.569 8.239 13.811 1.00 85.50 92 PRO A O 1
ATOM 701 N N . LEU A 1 93 ? -4.118 9.770 13.267 1.00 88.00 93 LEU A N 1
ATOM 702 C CA . LEU A 1 93 ? -3.174 10.794 12.845 1.00 88.00 93 LEU A CA 1
ATOM 703 C C . LEU A 1 93 ? -3.764 12.182 13.111 1.00 88.00 93 LEU A C 1
ATOM 705 O O . LEU A 1 93 ? -4.984 12.342 13.187 1.00 88.00 93 LEU A O 1
ATOM 709 N N . HIS A 1 94 ? -2.899 13.183 13.266 1.00 88.81 94 HIS A N 1
ATOM 710 C CA . HIS A 1 94 ? -3.312 14.546 13.586 1.00 88.81 94 HIS A CA 1
ATOM 711 C C . HIS A 1 94 ? -2.995 15.496 12.431 1.00 88.81 94 HIS A C 1
ATOM 713 O O . HIS A 1 94 ? -1.842 15.626 12.016 1.00 88.81 94 HIS A O 1
ATOM 719 N N . TRP A 1 95 ? -4.029 16.179 11.938 1.00 91.81 95 TRP A N 1
ATOM 720 C CA . TRP A 1 95 ? -3.904 17.217 10.918 1.00 91.81 95 TRP A CA 1
ATOM 721 C C . TRP A 1 95 ? -3.827 18.592 11.571 1.00 91.81 95 TRP A C 1
ATOM 723 O O . TRP A 1 95 ? -4.724 18.986 12.314 1.00 91.81 95 TRP A O 1
ATOM 733 N N . GLN A 1 96 ? -2.806 19.359 11.208 1.00 92.81 96 GLN A N 1
ATOM 734 C CA . GLN A 1 96 ? -2.761 20.793 11.451 1.00 92.81 96 GLN A CA 1
ATOM 735 C C . GLN A 1 96 ? -3.155 21.518 10.168 1.00 92.81 96 GLN A C 1
ATOM 737 O O . GLN A 1 96 ? -2.474 21.432 9.143 1.00 92.81 96 GLN A O 1
ATOM 742 N N . VAL A 1 97 ? -4.286 22.219 10.230 1.00 93.19 97 VAL A N 1
ATOM 743 C CA . VAL A 1 97 ? -4.852 22.944 9.093 1.00 93.19 97 VAL A CA 1
ATOM 744 C C . VAL A 1 97 ? -4.434 24.410 9.171 1.00 93.19 97 VAL A C 1
ATOM 746 O O . VAL A 1 97 ? -4.964 25.176 9.975 1.00 93.19 97 VAL A O 1
ATOM 749 N N . GLY A 1 98 ? -3.465 24.797 8.343 1.00 91.38 98 GLY A N 1
ATOM 750 C CA . GLY A 1 98 ? -3.075 26.186 8.125 1.00 91.38 98 GLY A CA 1
ATOM 751 C C . GLY A 1 98 ? -3.893 26.844 7.008 1.00 91.38 98 GLY A C 1
ATOM 752 O O . GLY A 1 98 ? -4.671 26.197 6.313 1.00 91.38 98 GLY A O 1
ATOM 753 N N . ARG A 1 99 ? -3.698 28.153 6.800 1.00 92.19 99 ARG A N 1
ATOM 754 C CA . ARG A 1 99 ? -4.368 28.883 5.703 1.00 92.19 99 ARG A CA 1
ATOM 755 C C . ARG A 1 99 ? -3.905 28.445 4.310 1.00 92.19 99 ARG A C 1
ATOM 757 O O . ARG A 1 99 ? -4.701 28.484 3.382 1.00 92.19 99 ARG A O 1
ATOM 764 N N . GLU A 1 100 ? -2.636 28.065 4.177 1.00 94.69 100 GLU A N 1
ATOM 765 C CA . GLU A 1 100 ? -2.003 27.747 2.884 1.00 94.69 100 GLU A CA 1
ATOM 766 C C . GLU A 1 100 ? -1.463 26.314 2.804 1.00 94.69 100 GLU A C 1
ATOM 768 O O . GLU A 1 100 ? -1.131 25.842 1.722 1.00 94.69 100 GLU A O 1
ATOM 773 N N . HIS A 1 101 ? -1.358 25.614 3.935 1.00 91.94 101 HIS A N 1
ATOM 774 C CA . HIS A 1 101 ? -0.786 24.274 3.994 1.00 91.94 101 HIS A CA 1
ATOM 775 C C . HIS A 1 101 ? -1.529 23.387 4.991 1.00 91.94 101 HIS A C 1
ATOM 777 O O . HIS A 1 101 ? -2.086 23.857 5.985 1.00 91.94 101 HIS A O 1
ATOM 783 N N . LEU A 1 102 ? -1.495 22.087 4.711 1.00 93.50 102 LEU A N 1
ATOM 784 C CA . LEU A 1 102 ? -1.909 21.020 5.609 1.00 93.50 102 LEU A CA 1
ATOM 785 C C . LEU A 1 102 ? -0.651 20.288 6.066 1.00 93.50 102 LEU A C 1
ATOM 787 O O . LEU A 1 102 ? 0.132 19.841 5.229 1.00 93.50 102 LEU A O 1
ATOM 791 N N . THR A 1 103 ? -0.475 20.148 7.374 1.00 92.56 103 THR A N 1
ATOM 792 C CA . THR A 1 103 ? 0.611 19.349 7.948 1.00 92.56 103 THR A CA 1
ATOM 793 C C . THR A 1 103 ? 0.009 18.132 8.627 1.00 92.56 103 THR A C 1
ATOM 795 O O . THR A 1 103 ? -0.868 18.266 9.479 1.00 92.56 103 THR A O 1
ATOM 798 N N . VAL A 1 104 ? 0.481 16.941 8.265 1.00 92.62 104 VAL A N 1
ATOM 799 C CA . VAL A 1 104 ? 0.161 15.709 8.991 1.00 92.62 104 VAL A CA 1
ATOM 800 C C . VAL A 1 104 ? 1.291 15.449 9.974 1.00 92.62 104 VAL A C 1
ATOM 802 O O . VAL A 1 104 ? 2.438 15.277 9.563 1.00 92.62 104 VAL A O 1
ATOM 805 N N . ILE A 1 105 ? 0.972 15.442 11.268 1.00 90.56 105 ILE A N 1
ATOM 806 C CA . ILE A 1 105 ? 1.927 15.050 12.305 1.00 90.56 105 ILE A CA 1
ATOM 807 C C . ILE A 1 105 ? 2.181 13.543 12.169 1.00 90.56 105 ILE A C 1
ATOM 809 O O . ILE A 1 105 ? 1.208 12.785 12.051 1.00 90.56 105 ILE A O 1
ATOM 813 N N . PRO A 1 106 ? 3.447 13.082 12.187 1.00 89.69 106 PRO A N 1
ATOM 814 C CA . PRO A 1 106 ? 3.757 11.660 12.153 1.00 89.69 106 PRO A CA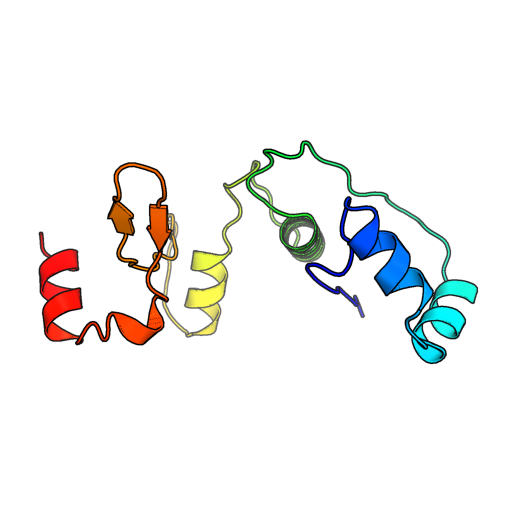 1
ATOM 815 C C . PRO A 1 106 ? 2.974 10.891 13.230 1.00 89.69 106 PRO A C 1
ATOM 817 O O . PRO A 1 106 ? 2.988 11.303 14.390 1.00 89.69 106 PRO A O 1
ATOM 820 N N . PRO A 1 107 ? 2.323 9.756 12.906 1.00 87.88 107 PRO A N 1
ATOM 821 C CA . PRO A 1 107 ? 1.527 9.009 13.885 1.00 87.88 107 PRO A CA 1
ATOM 822 C C . PRO A 1 107 ? 2.297 8.619 15.156 1.00 87.88 107 PRO A C 1
ATOM 824 O O . PRO A 1 107 ? 1.725 8.583 16.240 1.00 87.88 107 PRO A O 1
ATOM 827 N N . SER A 1 108 ? 3.610 8.384 15.050 1.00 87.06 108 SER A N 1
ATOM 828 C CA . SER A 1 108 ? 4.484 8.091 16.195 1.00 87.06 108 SER A CA 1
ATOM 829 C C . SER A 1 108 ? 4.623 9.251 17.186 1.00 87.06 108 SER A C 1
ATOM 831 O O . SER A 1 108 ? 4.913 9.021 18.355 1.00 87.06 108 SER A O 1
ATOM 833 N N . GLU A 1 109 ? 4.436 10.493 16.736 1.00 89.25 109 GLU A N 1
ATOM 834 C CA . GLU A 1 109 ? 4.495 11.688 17.585 1.00 89.25 109 GLU A CA 1
ATOM 835 C C . GLU A 1 109 ? 3.180 11.954 18.320 1.00 89.25 109 GLU A C 1
ATOM 837 O O . GLU A 1 109 ? 3.172 12.708 19.288 1.00 89.25 109 GLU A O 1
ATOM 842 N N . LEU A 1 110 ? 2.081 11.310 17.911 1.00 86.31 110 LEU A N 1
ATOM 843 C CA . LEU A 1 110 ? 0.795 11.438 18.595 1.00 86.31 110 LEU A CA 1
ATOM 844 C C . LEU A 1 110 ? 0.834 10.841 20.011 1.00 86.31 110 LEU A C 1
ATOM 846 O O . LEU A 1 110 ? 0.050 11.253 20.855 1.00 86.31 110 LEU A O 1
ATOM 850 N N . GLN A 1 111 ? 1.746 9.889 20.258 1.00 84.88 111 GLN A N 1
ATOM 851 C CA . GLN A 1 111 ? 1.970 9.236 21.555 1.00 84.88 111 GLN A CA 1
ATOM 852 C C . GLN A 1 111 ? 0.679 8.758 22.245 1.00 84.88 111 GLN A C 1
ATOM 854 O O . GLN A 1 111 ? 0.591 8.810 23.468 1.00 84.88 111 GLN A O 1
ATOM 859 N N . LEU A 1 112 ? -0.303 8.268 21.468 1.00 83.38 112 LEU A N 1
ATOM 860 C CA . LEU A 1 112 ? -1.562 7.763 22.022 1.00 83.38 112 LEU A CA 1
ATOM 861 C C . LEU A 1 112 ? -1.290 6.638 23.014 1.00 83.38 112 LEU A C 1
ATOM 863 O O .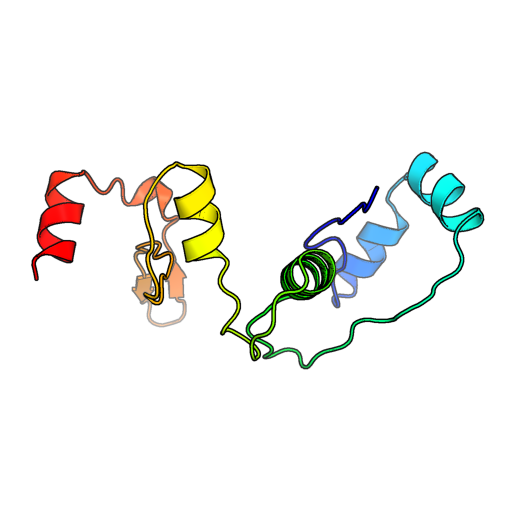 LEU A 1 112 ? -0.826 5.556 22.641 1.00 83.38 112 LEU A O 1
ATOM 867 N N . ALA A 1 113 ? -1.615 6.893 24.274 1.00 87.44 113 ALA A N 1
ATOM 868 C CA . ALA A 1 113 ? -1.582 5.882 25.306 1.00 87.44 113 ALA A CA 1
ATOM 869 C C . ALA A 1 113 ? -2.754 4.906 25.131 1.00 87.44 113 ALA A C 1
ATOM 871 O O . ALA A 1 113 ? -3.798 5.227 24.556 1.00 87.44 113 ALA A O 1
ATOM 872 N N . GLU A 1 114 ? -2.616 3.708 25.699 1.00 87.06 114 GLU A N 1
ATOM 873 C CA . GLU A 1 114 ? -3.671 2.689 25.681 1.00 87.06 114 GLU A CA 1
ATOM 874 C C . GLU A 1 114 ? -5.009 3.227 26.217 1.00 87.06 114 GLU A C 1
ATOM 876 O O . GLU A 1 114 ? -6.060 2.963 25.636 1.00 87.06 114 GLU A O 1
ATOM 881 N N . ALA A 1 115 ? -4.970 4.034 27.283 1.00 90.12 115 ALA A N 1
ATOM 882 C CA . ALA A 1 115 ? -6.166 4.632 27.872 1.00 90.12 115 ALA A CA 1
ATOM 883 C C . ALA A 1 115 ? -6.912 5.548 26.884 1.00 90.12 115 ALA A C 1
ATOM 885 O O . ALA A 1 115 ? -8.135 5.492 26.802 1.00 90.12 115 ALA A O 1
ATOM 886 N N . GLU A 1 116 ? -6.189 6.355 26.105 1.00 87.31 116 GLU A N 1
ATOM 887 C CA . GLU A 1 116 ? -6.775 7.255 25.103 1.00 87.31 116 GLU A CA 1
ATOM 888 C C . GLU A 1 116 ? -7.340 6.467 23.916 1.00 87.31 116 GLU A C 1
ATOM 890 O O . GLU A 1 116 ? -8.430 6.764 23.431 1.00 87.31 116 GLU A O 1
ATOM 895 N N . SER A 1 117 ? -6.636 5.412 23.497 1.00 83.50 117 SER A N 1
ATOM 896 C CA . SER A 1 117 ? -7.110 4.480 22.469 1.00 83.50 117 SER A CA 1
ATOM 897 C C . SER A 1 117 ? -8.418 3.792 22.880 1.00 83.50 117 SER A C 1
ATOM 899 O O . SER A 1 117 ? -9.353 3.708 22.083 1.00 83.50 117 SER A O 1
ATOM 901 N N . ARG A 1 118 ? -8.531 3.359 24.145 1.00 86.88 118 ARG A N 1
ATOM 902 C CA . ARG A 1 118 ? -9.754 2.739 24.675 1.00 86.88 118 ARG A CA 1
ATOM 903 C C . ARG A 1 118 ? -10.936 3.704 24.655 1.00 86.88 118 ARG A C 1
ATOM 905 O O . ARG A 1 118 ? -12.012 3.311 24.225 1.00 86.88 118 ARG A O 1
ATOM 912 N N . VAL A 1 119 ? -10.723 4.960 25.051 1.00 88.25 119 VAL A N 1
ATOM 913 C CA . VAL A 1 119 ? -11.774 5.990 24.995 1.00 88.25 119 VAL A CA 1
ATOM 914 C C . VAL A 1 119 ? -12.291 6.175 23.568 1.00 88.25 119 VAL A C 1
ATOM 916 O O . VAL A 1 119 ? -13.496 6.286 23.386 1.00 88.25 119 VAL A O 1
ATOM 919 N N . LEU A 1 120 ? -11.413 6.174 22.558 1.00 81.12 120 LEU A N 1
ATOM 920 C CA . LEU A 1 120 ? -11.831 6.253 21.154 1.00 81.12 120 LEU A CA 1
ATOM 921 C C . LEU A 1 120 ? -12.596 5.002 20.696 1.00 81.12 120 LEU A C 1
ATOM 923 O O . LEU A 1 120 ? -13.536 5.125 19.921 1.00 81.12 120 LEU A O 1
ATOM 927 N N . PHE A 1 121 ? -12.182 3.813 21.137 1.00 80.75 121 PHE A N 1
ATOM 928 C CA . PHE A 1 121 ? -12.833 2.554 20.765 1.00 80.75 121 PHE A CA 1
ATOM 929 C C . PHE A 1 121 ? -14.247 2.419 21.352 1.00 80.75 121 PHE A C 1
ATOM 931 O O . PHE A 1 121 ? -15.119 1.847 20.704 1.00 80.75 121 PHE A O 1
ATOM 938 N N . ASP A 1 122 ? -14.460 2.928 22.566 1.00 87.44 122 ASP A N 1
ATOM 939 C CA . ASP A 1 122 ? -15.737 2.828 23.283 1.00 87.44 122 ASP A CA 1
ATOM 940 C C . ASP A 1 122 ? -16.737 3.9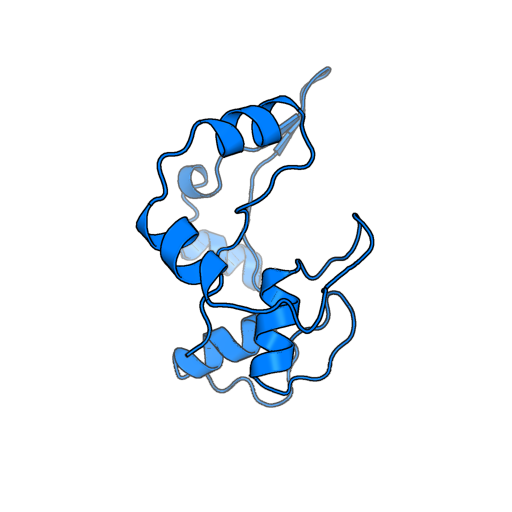58 22.935 1.00 87.44 122 ASP A C 1
ATOM 942 O O . ASP A 1 122 ? -17.878 3.915 23.403 1.00 87.44 122 ASP A O 1
ATOM 946 N N . ALA A 1 123 ? -16.316 4.977 22.172 1.00 75.69 123 ALA A N 1
ATOM 947 C CA . ALA A 1 123 ? -17.120 6.150 21.796 1.00 75.69 123 ALA A CA 1
ATOM 948 C C . ALA A 1 123 ? -18.041 5.894 20.593 1.00 75.69 123 ALA A C 1
ATOM 950 O O . ALA A 1 123 ? -19.195 6.384 20.641 1.00 75.69 123 ALA A O 1
#

Sequence (123 aa):
MHLLIPFASSPTDAGRHALGLLDLPNLAALLARLTPTVRDEADEYSLSPPHERAIARALGWSGGDGHLPFAAWELQREGVDTADLAWGRLTPLHWQVGREHLTVIPPSELQLAEAESRVLFDA

Secondary structure (DSSP, 8-state):
-----TT---SSHHHHHHHHT---HHHHHHHTT----------TT-SS-HHHHHHHHHTT----TT---HHHHHHHHTT---TT---------EEEE-SS-EEEEPGGGS---HHHHHHHHH-

pLDDT: mean 90.43, std 4.48, range [65.62, 95.88]